Protein AF-A0AAD7LS46-F1 (afdb_monomer_lite)

Radius of gyration: 28.5 Å; chains: 1; bounding box: 53×19×77 Å

Structure (mmCIF, N/CA/C/O backbone):
data_AF-A0AAD7LS46-F1
#
_entry.id   AF-A0AAD7LS46-F1
#
loop_
_atom_site.group_PDB
_atom_site.id
_atom_site.type_symbol
_atom_site.label_atom_id
_atom_site.label_alt_id
_atom_site.label_comp_id
_atom_site.label_asym_id
_atom_site.label_entity_id
_atom_site.label_seq_id
_atom_site.pdbx_PDB_ins_code
_atom_site.Cartn_x
_atom_site.Cartn_y
_atom_site.Cartn_z
_atom_site.occupancy
_atom_site.B_iso_or_equiv
_atom_site.auth_seq_id
_atom_site.auth_comp_id
_atom_site.auth_asym_id
_atom_site.auth_atom_id
_atom_site.pdbx_PDB_model_num
ATOM 1 N N . MET A 1 1 ? -23.938 -6.425 43.362 1.00 55.03 1 MET A N 1
ATOM 2 C CA . MET A 1 1 ? -22.655 -6.937 42.820 1.00 55.03 1 MET A CA 1
ATOM 3 C C . MET A 1 1 ? -22.601 -6.916 41.284 1.00 55.03 1 MET A C 1
ATOM 5 O O . MET A 1 1 ? -21.560 -6.557 40.757 1.00 55.03 1 MET A O 1
ATOM 9 N N . ALA A 1 2 ? -23.705 -7.174 40.562 1.00 59.44 2 ALA A N 1
ATOM 10 C CA . ALA A 1 2 ? -23.754 -7.197 39.085 1.00 59.44 2 ALA A CA 1
ATOM 11 C C . ALA A 1 2 ? -23.435 -5.865 38.360 1.00 59.44 2 ALA A C 1
ATOM 13 O O . ALA A 1 2 ? -22.940 -5.863 37.239 1.00 59.44 2 ALA A O 1
ATOM 14 N N . ASN A 1 3 ? -23.690 -4.714 38.992 1.00 67.44 3 ASN A N 1
ATOM 15 C CA . ASN A 1 3 ? -23.429 -3.408 38.371 1.00 67.44 3 ASN A CA 1
ATOM 16 C C . ASN A 1 3 ? -21.925 -3.091 38.255 1.00 67.44 3 ASN A C 1
ATOM 18 O O . ASN A 1 3 ? -21.488 -2.468 37.292 1.00 67.44 3 ASN A O 1
ATOM 22 N N . ASN A 1 4 ? -21.118 -3.542 39.218 1.00 76.38 4 ASN A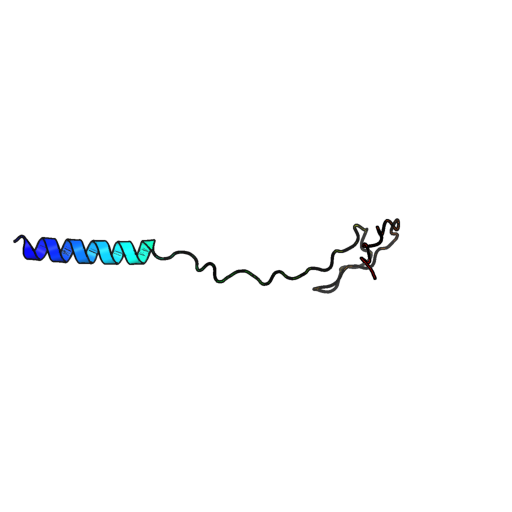 N 1
ATOM 23 C CA . ASN A 1 4 ? -19.681 -3.261 39.234 1.00 76.38 4 ASN A CA 1
ATOM 24 C C . ASN A 1 4 ? -18.931 -4.154 38.239 1.00 76.38 4 ASN A C 1
ATOM 26 O O . ASN A 1 4 ? -18.007 -3.686 37.579 1.00 76.38 4 ASN A O 1
ATOM 30 N N . SER A 1 5 ? -19.378 -5.405 38.077 1.00 79.75 5 SER A N 1
ATOM 31 C CA . SER A 1 5 ? -18.844 -6.305 37.054 1.00 79.75 5 SER A CA 1
ATOM 32 C C . SER A 1 5 ? -19.167 -5.803 35.649 1.00 79.75 5 SER A C 1
ATOM 34 O O . SER A 1 5 ? -18.272 -5.763 34.815 1.00 79.75 5 SER A O 1
ATOM 36 N N . LEU A 1 6 ? -20.394 -5.319 35.407 1.00 88.62 6 LEU A N 1
ATOM 37 C CA . LEU A 1 6 ? -20.787 -4.750 34.113 1.00 88.62 6 LEU A CA 1
ATOM 38 C C . LEU A 1 6 ? -19.890 -3.568 33.711 1.00 88.62 6 LEU A C 1
ATOM 40 O O . LEU A 1 6 ? -19.394 -3.513 32.588 1.00 88.62 6 LEU A O 1
ATOM 44 N N . ARG A 1 7 ? -19.639 -2.639 34.641 1.00 87.38 7 ARG A N 1
ATOM 45 C CA . ARG A 1 7 ? -18.767 -1.477 34.401 1.00 87.38 7 ARG A CA 1
ATOM 46 C C . ARG A 1 7 ? -17.342 -1.896 34.058 1.00 87.38 7 ARG A C 1
ATOM 48 O O . ARG A 1 7 ? -16.762 -1.356 33.123 1.00 87.38 7 ARG A O 1
ATOM 55 N N . TYR A 1 8 ? -16.802 -2.874 34.780 1.00 90.44 8 TYR A N 1
ATOM 56 C CA . TYR A 1 8 ? -15.458 -3.382 34.526 1.00 90.44 8 TYR A CA 1
ATOM 57 C C . TYR A 1 8 ? -15.349 -4.056 33.151 1.00 90.44 8 TYR A C 1
ATOM 59 O O . TYR A 1 8 ? -14.412 -3.783 32.403 1.00 90.44 8 TYR A O 1
ATOM 67 N N . THR A 1 9 ? -16.343 -4.866 32.774 1.00 92.38 9 THR A N 1
ATOM 68 C CA . THR A 1 9 ? -16.406 -5.504 31.453 1.00 92.38 9 THR A CA 1
ATOM 69 C C . THR A 1 9 ? -16.447 -4.476 30.321 1.00 92.38 9 THR A C 1
ATOM 71 O O . THR A 1 9 ? -15.729 -4.630 29.336 1.00 92.38 9 THR A O 1
ATOM 74 N N . LEU A 1 10 ? -17.230 -3.402 30.465 1.00 92.50 10 LEU A N 1
ATOM 75 C CA . LEU A 1 10 ? -17.300 -2.334 29.461 1.00 92.50 10 LEU A CA 1
ATOM 76 C C . LEU A 1 10 ? -15.966 -1.594 29.309 1.00 92.50 10 LEU A C 1
ATOM 78 O O . LEU A 1 10 ? -15.527 -1.359 28.185 1.00 92.50 10 LEU A O 1
ATOM 82 N N . VAL A 1 11 ? -15.298 -1.273 30.421 1.00 93.38 11 VAL A N 1
ATOM 83 C CA . VAL A 1 11 ? -13.981 -0.614 30.401 1.00 93.38 11 VAL A CA 1
ATOM 84 C C . VAL A 1 11 ? -12.936 -1.505 29.726 1.00 93.38 11 VAL A C 1
ATOM 86 O O . VAL A 1 11 ? -12.193 -1.027 28.870 1.00 93.38 11 VAL A O 1
ATOM 89 N N . ALA A 1 12 ? -12.913 -2.801 30.050 1.00 92.62 12 ALA A N 1
ATOM 90 C CA . ALA A 1 12 ? -11.993 -3.750 29.429 1.00 92.62 12 ALA A CA 1
ATOM 91 C C . ALA A 1 12 ? -12.209 -3.835 27.910 1.00 92.62 12 ALA A C 1
ATOM 93 O O . ALA A 1 12 ? -11.254 -3.699 27.146 1.00 92.62 12 ALA A O 1
ATOM 94 N N . LEU A 1 13 ? -13.461 -3.982 27.461 1.00 93.19 13 LEU A N 1
ATOM 95 C CA . LEU A 1 13 ? -13.796 -4.021 26.033 1.00 93.19 13 LEU A CA 1
ATOM 96 C C . LEU A 1 13 ? -13.376 -2.744 25.300 1.00 93.19 13 LEU A C 1
ATOM 98 O O . LEU A 1 13 ? -12.876 -2.821 24.180 1.00 93.19 13 LEU A O 1
ATOM 102 N N . PHE A 1 14 ? -13.534 -1.581 25.933 1.00 90.88 14 PHE A N 1
ATOM 103 C CA . PHE A 1 14 ? -13.170 -0.298 25.336 1.00 90.88 14 PHE A CA 1
ATOM 104 C C . PHE A 1 14 ? -11.654 -0.172 25.127 1.00 90.88 14 PHE A C 1
ATOM 106 O O . PHE A 1 14 ? -11.207 0.237 24.057 1.00 90.88 14 PHE A O 1
ATOM 113 N N . ILE A 1 15 ? -10.858 -0.596 26.113 1.00 90.88 15 ILE A N 1
ATOM 114 C CA . ILE A 1 15 ? -9.390 -0.611 26.017 1.00 90.88 15 ILE A CA 1
ATOM 115 C C . ILE A 1 15 ? -8.934 -1.582 24.922 1.00 90.88 15 ILE A C 1
ATOM 117 O O . ILE A 1 15 ? -8.119 -1.212 24.077 1.00 90.88 15 ILE A O 1
ATOM 121 N N . PHE A 1 16 ? -9.496 -2.795 24.883 1.00 88.56 16 PHE A N 1
ATOM 122 C CA . PHE A 1 16 ? -9.193 -3.756 23.821 1.00 88.56 16 PHE A CA 1
ATOM 123 C C . PHE A 1 16 ? -9.538 -3.195 22.440 1.00 88.56 16 PHE A C 1
ATOM 125 O O . PHE A 1 16 ? -8.714 -3.261 21.530 1.00 88.56 16 PHE A O 1
ATOM 132 N N . ALA A 1 17 ? -10.710 -2.580 22.284 1.00 86.94 17 ALA A N 1
ATOM 133 C CA . ALA A 1 17 ? -11.124 -1.990 21.018 1.00 86.94 17 ALA A CA 1
ATOM 134 C C . ALA A 1 17 ? -10.182 -0.870 20.552 1.00 86.94 17 ALA A C 1
ATOM 136 O O . ALA A 1 17 ? -9.898 -0.802 19.359 1.00 86.94 17 ALA A O 1
ATOM 137 N N . MET A 1 18 ? -9.660 -0.029 21.455 1.00 85.00 18 MET A N 1
ATOM 138 C CA . MET A 1 18 ? -8.682 1.008 21.097 1.00 85.00 18 MET A CA 1
ATOM 139 C C . MET A 1 18 ? -7.358 0.422 20.606 1.00 85.00 18 MET A C 1
ATOM 141 O O . MET A 1 18 ? -6.823 0.893 19.605 1.00 85.00 18 MET A O 1
ATOM 145 N N . VAL A 1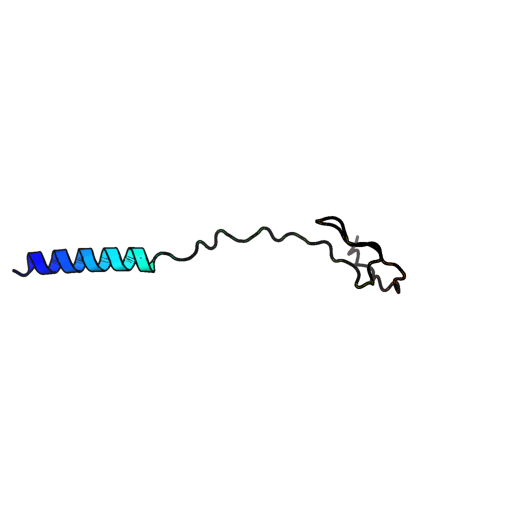 19 ? -6.845 -0.610 21.284 1.00 83.94 19 VAL A N 1
ATOM 146 C CA . VAL A 1 19 ? -5.582 -1.265 20.904 1.00 83.94 19 VAL A CA 1
ATOM 147 C C . VAL A 1 19 ? -5.734 -1.987 19.563 1.00 83.94 19 VAL A C 1
ATOM 149 O O . VAL A 1 19 ? -4.899 -1.827 18.678 1.00 83.94 19 VAL A O 1
ATOM 152 N N . PHE A 1 20 ? -6.832 -2.721 19.369 1.00 77.31 20 PHE A N 1
ATOM 153 C CA . PHE A 1 20 ? -7.102 -3.437 18.118 1.00 77.31 20 PHE A CA 1
ATOM 154 C C . PHE A 1 20 ? -7.541 -2.520 16.962 1.00 77.31 20 PHE A C 1
ATOM 156 O O . PHE A 1 20 ? -7.367 -2.885 15.801 1.00 77.31 20 PHE A O 1
ATOM 163 N N . SER A 1 21 ? -8.082 -1.328 17.243 1.00 69.12 21 SER A N 1
ATOM 164 C CA . SER A 1 21 ? -8.469 -0.344 16.216 1.00 69.12 21 SER A CA 1
ATOM 165 C C . SER A 1 21 ? -7.312 0.517 15.719 1.00 69.12 21 SER A C 1
ATOM 167 O O . SER A 1 21 ? -7.545 1.392 14.883 1.00 69.12 21 SER A O 1
ATOM 169 N N . GLN A 1 22 ? -6.070 0.263 16.146 1.00 66.12 22 GLN A N 1
ATOM 170 C CA . GLN A 1 22 ? -4.884 0.782 15.462 1.00 66.12 22 GLN A CA 1
ATOM 171 C C . GLN A 1 22 ? -4.716 0.079 14.106 1.00 66.12 22 GLN A C 1
ATOM 173 O O . GLN A 1 22 ? -3.738 -0.618 13.846 1.00 66.12 22 GLN A O 1
ATOM 178 N N . LYS A 1 23 ? -5.702 0.244 13.217 1.00 67.06 23 LYS A N 1
ATOM 179 C CA . LYS A 1 23 ? -5.520 -0.045 11.804 1.00 67.06 23 LYS A CA 1
ATOM 180 C C . LYS A 1 23 ? -4.451 0.916 11.293 1.00 67.06 23 LYS A C 1
ATOM 182 O O . LYS A 1 23 ? -4.563 2.118 11.551 1.00 67.06 23 LYS A O 1
ATOM 187 N N . PRO A 1 24 ? -3.433 0.424 10.574 1.00 62.16 24 PRO A N 1
ATOM 188 C CA . PRO A 1 24 ? -2.537 1.312 9.862 1.00 62.16 24 PRO A CA 1
ATOM 189 C C . PRO A 1 24 ? -3.392 2.195 8.949 1.00 62.16 24 PRO A C 1
ATOM 191 O O . PRO A 1 24 ? -4.256 1.706 8.222 1.00 62.16 24 PRO A O 1
ATOM 194 N N . SER A 1 25 ? -3.212 3.508 9.063 1.00 60.81 25 SER A N 1
ATOM 195 C CA . SER A 1 25 ? -3.895 4.467 8.205 1.00 60.81 25 SER A CA 1
ATOM 196 C C . SER A 1 25 ? -3.472 4.209 6.758 1.00 60.81 25 SER A C 1
ATOM 198 O O . SER A 1 25 ? -2.316 4.431 6.402 1.00 60.81 25 SER A O 1
ATOM 200 N N . ASP A 1 26 ? -4.407 3.762 5.919 1.00 56.16 26 ASP A N 1
ATOM 201 C CA . ASP A 1 26 ? -4.214 3.581 4.470 1.00 56.16 26 ASP A CA 1
ATOM 202 C C . ASP A 1 26 ? -4.010 4.930 3.737 1.00 56.16 26 ASP A C 1
ATOM 204 O O . ASP A 1 26 ? -3.839 4.991 2.527 1.00 56.16 26 ASP A O 1
ATOM 208 N N . ALA A 1 27 ? -3.989 6.054 4.467 1.00 56.38 27 ALA A N 1
ATOM 209 C CA . ALA A 1 27 ? -3.696 7.375 3.916 1.00 56.38 27 ALA A CA 1
ATOM 210 C C . ALA A 1 27 ? -2.202 7.596 3.607 1.00 56.38 27 ALA A C 1
ATOM 212 O O . ALA A 1 27 ? -1.839 8.626 3.044 1.00 56.38 27 ALA A O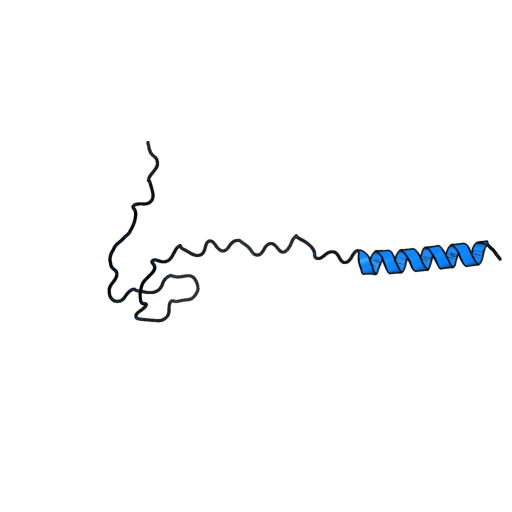 1
ATOM 213 N N . ALA A 1 28 ? -1.329 6.643 3.937 1.00 57.44 28 ALA A N 1
ATOM 214 C CA . ALA A 1 28 ? 0.069 6.654 3.522 1.00 57.44 28 ALA A CA 1
ATOM 215 C C . ALA A 1 28 ? 0.258 5.860 2.223 1.00 57.44 28 ALA A C 1
ATOM 217 O O . ALA A 1 28 ? 1.087 4.954 2.157 1.00 57.44 28 ALA A O 1
ATOM 218 N N . ARG A 1 29 ? -0.488 6.192 1.163 1.00 56.41 29 ARG A N 1
ATOM 219 C CA . ARG A 1 29 ? -0.037 5.821 -0.181 1.00 56.41 29 ARG A CA 1
ATOM 220 C C . ARG A 1 29 ? 1.175 6.716 -0.460 1.00 56.41 29 ARG A C 1
ATOM 222 O O . ARG A 1 29 ? 0.979 7.927 -0.585 1.00 56.41 29 ARG A O 1
ATOM 229 N N . PRO A 1 30 ? 2.421 6.198 -0.504 1.00 59.41 30 PRO A N 1
ATOM 230 C CA . PRO A 1 30 ? 3.521 7.018 -0.989 1.00 59.41 30 PRO A CA 1
ATOM 231 C C . PRO A 1 30 ? 3.113 7.507 -2.383 1.00 59.41 30 PRO A C 1
ATOM 233 O O . PRO A 1 30 ? 2.512 6.718 -3.127 1.00 59.41 30 PRO A O 1
ATOM 236 N N . PRO A 1 31 ? 3.359 8.784 -2.736 1.00 59.12 31 PRO A N 1
ATOM 237 C CA . PRO A 1 31 ? 3.079 9.238 -4.086 1.00 59.12 31 PRO A CA 1
ATOM 238 C C . PRO A 1 31 ? 3.733 8.232 -5.024 1.00 59.12 31 PRO A C 1
ATOM 240 O O . PRO A 1 31 ? 4.884 7.835 -4.808 1.00 59.12 31 PRO A O 1
ATOM 243 N N . ILE A 1 32 ? 2.967 7.750 -6.002 1.00 58.56 32 ILE A N 1
ATOM 244 C CA . ILE A 1 32 ? 3.517 6.972 -7.101 1.00 58.56 32 ILE A CA 1
ATOM 245 C C . ILE A 1 32 ? 4.496 7.937 -7.754 1.00 58.56 32 ILE A C 1
ATOM 247 O O . ILE A 1 32 ? 4.101 8.813 -8.514 1.00 58.56 32 ILE A O 1
ATOM 251 N N . VAL A 1 33 ? 5.764 7.868 -7.352 1.00 58.50 33 VAL A N 1
ATOM 252 C CA . VAL A 1 33 ? 6.835 8.535 -8.066 1.00 58.50 33 VAL A CA 1
ATOM 253 C C . VAL A 1 33 ? 6.799 7.832 -9.405 1.00 58.50 33 VAL A C 1
ATOM 255 O O . VAL A 1 33 ? 7.192 6.665 -9.481 1.00 58.50 33 VAL A O 1
ATOM 258 N N . GLU A 1 34 ? 6.236 8.490 -10.418 1.00 57.91 34 GLU A N 1
ATOM 259 C CA . GLU A 1 34 ? 6.435 8.141 -11.818 1.00 57.91 34 GLU A CA 1
ATOM 260 C C . GLU A 1 34 ? 7.940 8.198 -12.046 1.00 57.91 34 GLU A C 1
ATOM 262 O O . GLU A 1 34 ? 8.525 9.217 -12.407 1.00 57.91 34 GLU A O 1
ATOM 267 N N . ARG A 1 35 ? 8.611 7.103 -11.688 1.00 59.25 35 ARG A N 1
ATOM 268 C CA . ARG A 1 35 ? 10.014 6.925 -11.985 1.00 59.25 35 ARG A CA 1
ATOM 269 C C . ARG A 1 35 ? 10.051 6.839 -13.504 1.00 59.25 35 ARG A C 1
ATOM 271 O O . ARG A 1 35 ? 9.338 5.994 -14.053 1.00 59.25 35 ARG A O 1
ATOM 278 N N . PRO A 1 36 ? 10.819 7.704 -14.179 1.00 65.06 36 PRO A N 1
ATOM 279 C CA . PRO A 1 36 ? 10.954 7.609 -15.619 1.00 65.06 36 PRO A CA 1
ATOM 280 C C . PRO A 1 36 ? 11.359 6.176 -15.968 1.00 65.06 36 PRO A C 1
ATOM 282 O O . PRO A 1 36 ? 12.236 5.597 -15.320 1.00 65.06 36 PRO A O 1
ATOM 285 N N . ILE A 1 37 ? 10.673 5.583 -16.948 1.00 72.38 37 ILE A N 1
ATOM 286 C CA . ILE A 1 37 ? 11.015 4.257 -17.458 1.00 72.38 37 ILE A CA 1
ATOM 287 C C . ILE A 1 37 ? 12.408 4.389 -18.076 1.00 72.38 37 ILE A C 1
ATOM 289 O O . ILE A 1 37 ? 12.572 4.998 -19.132 1.00 72.38 37 ILE A O 1
ATOM 293 N N . CYS A 1 38 ? 13.425 3.885 -17.379 1.00 73.00 38 CYS A N 1
ATOM 294 C CA . CYS A 1 38 ? 14.799 3.964 -17.853 1.00 73.00 38 CYS A CA 1
ATOM 295 C C . CYS A 1 38 ? 15.086 2.835 -18.847 1.00 73.00 38 CYS A C 1
ATOM 297 O O . CYS A 1 38 ? 14.652 1.702 -18.618 1.00 73.00 38 CYS A O 1
ATOM 299 N N . PRO A 1 39 ? 15.848 3.105 -19.922 1.0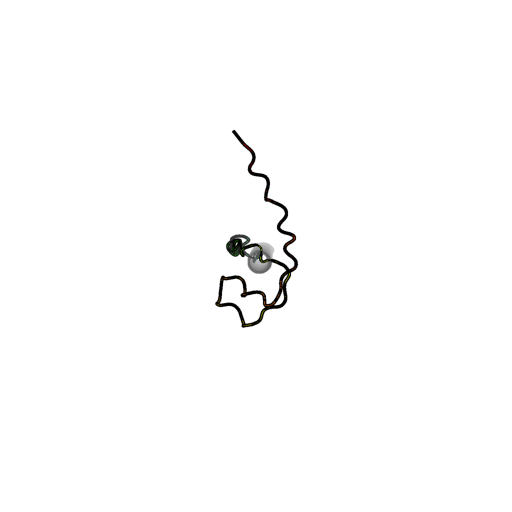0 73.50 39 PRO A N 1
ATOM 300 C CA . PRO A 1 39 ? 16.290 2.052 -20.822 1.00 73.50 39 PRO A CA 1
ATOM 301 C C . PRO A 1 39 ? 17.153 1.043 -20.058 1.00 73.50 39 PRO A C 1
ATOM 303 O O . PRO A 1 39 ? 17.994 1.421 -19.238 1.00 73.50 39 PRO A O 1
ATOM 306 N N . ALA A 1 40 ? 16.962 -0.244 -20.341 1.00 75.88 40 ALA A N 1
ATOM 307 C CA . ALA A 1 40 ? 17.830 -1.291 -19.822 1.00 75.88 40 ALA A CA 1
ATOM 308 C C . ALA A 1 40 ? 19.198 -1.186 -20.514 1.00 75.88 40 ALA A C 1
ATOM 310 O O . ALA A 1 40 ? 19.351 -1.575 -21.670 1.00 75.88 40 ALA A O 1
ATOM 311 N N . CYS A 1 41 ? 20.186 -0.604 -19.834 1.00 74.62 41 CYS A N 1
ATOM 312 C CA . CYS A 1 41 ? 21.520 -0.402 -20.390 1.00 74.62 41 CYS A CA 1
ATOM 313 C C . CYS A 1 41 ? 22.601 -0.381 -19.302 1.00 74.62 41 CYS A C 1
ATOM 315 O O . CYS A 1 41 ? 22.324 -0.189 -18.118 1.00 74.62 41 CYS A O 1
ATOM 317 N N . VAL A 1 42 ? 23.859 -0.547 -19.717 1.00 81.25 42 VAL A N 1
ATOM 318 C CA . VAL A 1 42 ? 25.016 -0.386 -18.829 1.00 81.25 42 VAL A CA 1
ATOM 319 C C . VAL A 1 42 ? 25.299 1.106 -18.628 1.00 81.2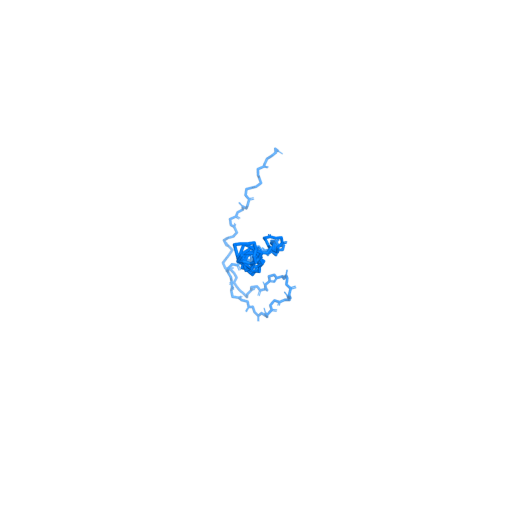5 42 VAL A C 1
ATOM 321 O O . VAL A 1 42 ? 25.616 1.818 -19.586 1.00 81.25 42 VAL A O 1
ATOM 324 N N . CYS A 1 43 ? 25.190 1.572 -17.381 1.00 81.62 43 CYS A N 1
ATOM 325 C CA . CYS A 1 43 ? 25.485 2.948 -16.981 1.00 81.62 43 CYS A CA 1
ATOM 326 C C . CYS A 1 43 ? 26.998 3.205 -16.938 1.00 81.62 43 CYS A C 1
ATOM 328 O O . CYS A 1 43 ? 27.717 2.488 -16.245 1.00 81.62 43 CYS A O 1
ATOM 330 N N . CYS A 1 44 ? 27.478 4.269 -17.590 1.00 80.69 44 CYS A N 1
ATOM 331 C CA . CYS A 1 44 ? 28.892 4.672 -17.466 1.00 80.69 44 CYS A CA 1
ATOM 332 C C . CYS A 1 44 ? 29.189 5.377 -16.156 1.00 80.69 44 CYS A C 1
ATOM 334 O O . CYS A 1 44 ? 30.300 5.331 -15.638 1.00 80.69 44 CYS A O 1
ATOM 336 N N . THR A 1 45 ? 28.191 6.105 -15.673 1.00 82.00 45 THR A N 1
ATOM 337 C CA . THR A 1 45 ? 28.272 6.951 -14.497 1.00 82.00 45 THR A CA 1
ATOM 338 C C . THR A 1 45 ? 27.009 6.764 -13.665 1.00 82.00 45 THR A C 1
ATOM 340 O O . THR A 1 45 ? 25.937 6.490 -14.221 1.00 82.00 45 THR A O 1
ATOM 343 N N . PRO A 1 46 ? 27.116 6.884 -12.331 1.00 76.25 46 PRO A N 1
ATOM 344 C CA . PRO A 1 46 ? 25.957 6.780 -11.460 1.00 76.25 46 PRO A CA 1
ATOM 345 C C . PRO A 1 46 ? 24.941 7.890 -11.792 1.00 76.25 46 PRO A C 1
ATOM 347 O O . PRO A 1 46 ? 25.346 9.038 -12.001 1.00 76.25 46 PRO A O 1
ATOM 350 N N . PRO A 1 47 ? 23.634 7.573 -11.869 1.00 70.88 47 PRO A N 1
ATOM 351 C CA . PRO A 1 47 ? 22.616 8.567 -12.179 1.00 70.88 47 PRO A CA 1
ATOM 352 C C . PRO A 1 47 ? 22.432 9.582 -11.038 1.00 70.88 47 PRO A C 1
ATOM 354 O O . PRO A 1 47 ? 22.483 9.202 -9.865 1.00 70.88 47 PRO A O 1
ATOM 357 N N . PRO A 1 48 ? 22.139 10.855 -11.361 1.00 74.50 48 PRO A N 1
ATOM 358 C CA . PRO A 1 48 ? 21.603 11.802 -10.391 1.00 74.50 48 PRO A CA 1
ATOM 359 C C . PRO A 1 48 ? 20.260 11.312 -9.820 1.00 74.50 48 PRO A C 1
ATOM 361 O O . PRO A 1 48 ? 19.490 10.654 -10.534 1.00 74.50 48 PRO A O 1
ATOM 364 N N . PRO A 1 49 ? 19.927 11.665 -8.564 1.00 74.44 49 PRO A N 1
ATOM 365 C CA . PRO A 1 49 ? 18.666 11.270 -7.946 1.00 74.44 49 PRO A CA 1
ATOM 366 C C . PRO A 1 49 ? 17.476 11.758 -8.784 1.00 74.44 49 PRO A C 1
ATOM 368 O O . PRO A 1 49 ? 17.357 12.943 -9.079 1.00 74.44 49 PRO A O 1
ATOM 371 N N . GLY A 1 50 ? 16.599 10.829 -9.172 1.00 73.12 50 GLY A N 1
ATOM 372 C CA . GLY A 1 50 ? 15.397 11.126 -9.961 1.00 73.12 50 GLY A CA 1
ATOM 373 C C . GLY A 1 50 ? 15.577 11.110 -11.485 1.00 73.12 50 GLY A C 1
ATOM 374 O O . GLY A 1 50 ? 14.634 11.445 -12.193 1.00 73.12 50 GLY A O 1
ATOM 375 N N . SER A 1 51 ? 16.738 10.701 -12.007 1.00 77.62 51 SER A N 1
ATOM 376 C CA . SER A 1 51 ? 16.995 10.634 -13.455 1.00 77.62 51 SER A CA 1
ATOM 377 C C . SER A 1 51 ? 17.614 9.301 -13.885 1.00 77.62 51 SER A C 1
ATOM 379 O O . SER A 1 51 ? 18.166 8.566 -13.067 1.00 77.62 51 SER A O 1
ATOM 381 N N . CYS A 1 52 ? 17.514 8.976 -15.174 1.00 79.25 52 CYS A N 1
ATOM 382 C CA . CYS A 1 52 ? 18.161 7.795 -15.744 1.00 79.25 52 CYS A CA 1
ATOM 383 C C . CYS A 1 52 ? 19.652 8.053 -16.003 1.00 79.25 52 CYS A C 1
ATOM 385 O O . CYS A 1 52 ? 20.067 9.178 -16.283 1.00 79.25 52 CYS A O 1
ATOM 387 N N . CYS A 1 53 ? 20.469 7.002 -15.923 1.00 82.19 53 CYS A N 1
ATOM 388 C CA . CYS A 1 53 ? 21.903 7.102 -16.180 1.00 82.19 53 CYS A CA 1
ATOM 389 C C . CYS A 1 53 ? 22.201 7.241 -17.681 1.00 82.19 53 CYS A C 1
ATOM 391 O O . CYS A 1 53 ? 21.387 6.877 -18.532 1.00 82.19 53 CYS A O 1
ATOM 393 N N . LYS A 1 54 ? 23.403 7.724 -18.016 1.00 81.75 54 LYS A N 1
ATOM 394 C CA . LYS A 1 54 ? 23.881 7.737 -19.402 1.00 81.75 54 LYS A CA 1
ATOM 395 C C . LYS A 1 54 ? 24.456 6.365 -19.766 1.00 81.75 54 LYS A C 1
ATOM 397 O O . LYS A 1 54 ? 25.382 5.884 -19.109 1.00 81.75 54 LYS A O 1
ATOM 402 N N . CYS A 1 55 ? 23.903 5.752 -20.808 1.00 82.75 55 CYS A N 1
ATOM 403 C CA . CYS A 1 55 ? 24.333 4.448 -21.309 1.00 82.75 55 CYS A CA 1
ATOM 404 C C . CYS A 1 55 ? 25.671 4.546 -22.069 1.00 82.75 55 CYS A C 1
ATOM 406 O O . CYS A 1 55 ? 25.864 5.492 -22.833 1.00 82.75 55 CYS A O 1
ATOM 408 N N . CYS A 1 56 ? 26.570 3.567 -21.906 1.00 77.19 56 CYS A N 1
ATOM 409 C CA . CYS A 1 56 ? 27.877 3.557 -22.596 1.00 77.19 56 CYS A CA 1
ATOM 410 C C . CYS A 1 56 ? 27.828 3.061 -24.036 1.00 77.19 56 CYS A C 1
ATOM 412 O O . CYS A 1 56 ? 28.595 3.518 -24.876 1.00 77.19 56 CYS A O 1
ATOM 414 N N . ALA A 1 57 ? 26.939 2.111 -24.302 1.00 67.94 57 ALA A N 1
ATOM 415 C CA . ALA A 1 57 ? 26.683 1.537 -25.612 1.00 67.94 57 ALA A CA 1
ATOM 416 C C . ALA A 1 57 ? 25.316 0.851 -25.525 1.00 67.94 57 ALA A C 1
ATOM 418 O O . ALA A 1 57 ? 25.212 -0.259 -25.009 1.00 67.94 57 ALA A O 1
ATOM 419 N N . SER A 1 58 ? 24.248 1.538 -25.928 1.00 57.66 58 SER A N 1
ATOM 420 C CA . SER A 1 58 ? 22.916 0.924 -25.976 1.00 57.66 58 SER A CA 1
ATOM 421 C C . SER A 1 58 ? 22.697 0.266 -27.337 1.00 57.66 58 SER A C 1
ATOM 423 O O . SER A 1 58 ? 22.835 0.959 -28.345 1.00 57.66 58 SER A O 1
ATOM 425 N N . PRO A 1 59 ? 22.265 -1.006 -27.413 1.00 52.22 59 PRO A N 1
ATOM 426 C CA . PRO A 1 59 ? 21.389 -1.420 -28.497 1.00 52.22 59 PRO A CA 1
ATOM 427 C C . PRO A 1 59 ? 20.103 -0.596 -28.357 1.00 52.22 59 PRO A C 1
ATOM 429 O O . PRO A 1 59 ? 19.447 -0.617 -27.314 1.00 52.22 59 PRO A O 1
ATOM 432 N N . ILE A 1 60 ? 19.788 0.209 -29.366 1.00 53.25 60 ILE A N 1
ATOM 433 C CA . ILE A 1 60 ? 18.551 0.986 -29.406 1.00 53.25 60 ILE A CA 1
ATOM 434 C C . ILE A 1 60 ? 17.425 0.011 -29.764 1.00 53.25 60 ILE A C 1
ATOM 436 O O . ILE A 1 60 ? 17.206 -0.274 -30.931 1.00 53.25 60 ILE A O 1
ATOM 440 N N . GLU A 1 61 ? 16.713 -0.494 -28.762 1.00 52.19 61 GLU A N 1
ATOM 441 C CA . GLU A 1 61 ? 15.370 -1.072 -28.920 1.00 52.19 61 GLU A CA 1
ATOM 442 C C . GLU A 1 61 ? 14.381 -0.140 -28.207 1.00 52.19 61 GLU A C 1
ATOM 444 O O . GLU A 1 61 ? 13.677 -0.503 -27.266 1.00 52.19 61 GLU A O 1
ATOM 449 N N . THR A 1 62 ? 14.359 1.134 -28.609 1.00 53.62 62 THR A N 1
ATOM 450 C CA . THR A 1 62 ? 13.191 1.975 -28.341 1.00 53.62 62 THR A CA 1
ATOM 451 C C . THR A 1 62 ? 12.060 1.458 -29.215 1.00 53.62 62 THR A C 1
ATOM 453 O O . THR A 1 62 ? 11.955 1.840 -30.379 1.00 53.62 62 THR A O 1
ATOM 456 N N . GLN A 1 63 ? 11.206 0.600 -28.654 1.00 49.56 63 GLN A N 1
ATOM 457 C CA . GLN A 1 63 ? 9.837 0.476 -29.145 1.00 49.56 63 GLN A CA 1
ATOM 458 C C . GLN A 1 63 ? 9.253 1.896 -29.167 1.00 49.56 63 GLN A C 1
ATOM 460 O O . GLN A 1 63 ? 9.253 2.552 -28.117 1.00 49.56 63 GLN A 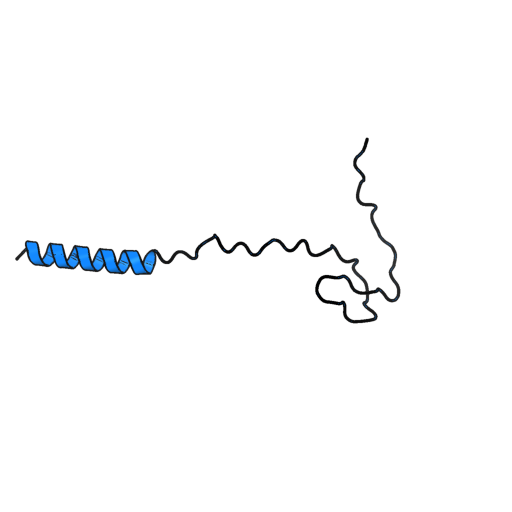O 1
ATOM 465 N N . PRO A 1 64 ? 8.818 2.429 -30.323 1.00 45.03 64 PRO A N 1
ATOM 466 C CA . PRO A 1 64 ? 8.146 3.713 -30.337 1.00 45.03 64 PRO A CA 1
ATOM 467 C C . PRO A 1 64 ? 6.868 3.551 -29.521 1.00 45.03 64 PRO A C 1
ATOM 469 O O . PRO A 1 64 ? 5.981 2.768 -29.864 1.00 45.03 64 PRO A O 1
ATOM 472 N N . LEU A 1 65 ? 6.809 4.268 -28.401 1.00 48.28 65 LEU A N 1
ATOM 473 C CA . LEU A 1 65 ? 5.593 4.441 -27.629 1.00 48.28 65 LEU A CA 1
ATOM 474 C C . LEU A 1 65 ? 4.556 4.986 -28.608 1.00 48.28 65 LEU A C 1
ATOM 476 O O . LEU A 1 65 ? 4.731 6.071 -29.160 1.00 48.28 65 LEU A O 1
ATOM 480 N N . ASN A 1 66 ? 3.552 4.157 -28.888 1.00 45.22 66 ASN A N 1
ATOM 481 C CA . ASN A 1 66 ? 2.394 4.468 -29.705 1.00 45.22 66 ASN A CA 1
ATOM 482 C C . ASN A 1 66 ? 1.912 5.896 -29.411 1.00 45.22 66 ASN A C 1
ATOM 484 O O . ASN A 1 66 ? 1.237 6.128 -28.410 1.00 45.22 66 ASN A O 1
ATOM 488 N N . TYR A 1 67 ? 2.226 6.844 -30.295 1.00 46.12 67 TYR A N 1
ATOM 489 C CA . TYR A 1 67 ? 1.426 8.051 -30.423 1.00 46.12 67 TYR A CA 1
ATOM 490 C C . TYR A 1 67 ? 0.105 7.614 -31.053 1.00 46.12 67 TYR A C 1
ATOM 492 O O . TYR A 1 67 ? -0.034 7.497 -32.268 1.00 46.12 67 TYR A O 1
ATOM 500 N N . HIS A 1 68 ? -0.854 7.307 -30.188 1.00 50.66 68 HIS A N 1
ATOM 501 C CA . HIS A 1 68 ? -2.264 7.288 -30.529 1.00 50.66 68 HIS A CA 1
ATOM 502 C C . HIS A 1 68 ? -2.685 8.741 -30.824 1.00 50.66 68 HIS A C 1
ATOM 504 O O . HIS A 1 68 ? -2.901 9.511 -29.894 1.00 50.66 68 HIS A O 1
ATOM 510 N N . THR A 1 69 ? -2.610 9.100 -32.115 1.00 44.50 69 THR A N 1
ATOM 511 C CA . THR A 1 69 ? -3.565 9.849 -32.982 1.00 44.50 69 THR A CA 1
ATOM 512 C C . THR A 1 69 ? -4.564 10.835 -32.349 1.00 44.50 69 THR A C 1
ATOM 514 O O . THR A 1 69 ? -5.043 10.580 -31.246 1.00 44.50 69 THR A O 1
ATOM 517 N N . PRO A 1 70 ? -5.002 11.906 -33.051 1.00 52.06 70 PRO A N 1
ATOM 518 C CA . PRO A 1 70 ? -5.252 12.003 -34.507 1.00 52.06 70 PRO A CA 1
ATOM 519 C C . PRO A 1 70 ? -4.221 12.770 -35.343 1.00 52.06 70 PRO A C 1
ATOM 521 O O . PRO A 1 70 ? -3.652 13.765 -34.847 1.00 52.06 70 PRO A O 1
#

pLDDT: mean 70.07, std 14.4, range [44.5, 93.38]

Foldseek 3Di:
DVVVVVVVVVVVVVVVCVVVPPDPPPVPPPPPLPQPPEDPADAPDDDDPSDHGDHPDDPPPPPPPDPPDD

Secondary structure (DSSP, 8-state):
-HHHHHHHHHHHHHHHHHHHT----TT------------S--BSSPPPTTSPPPBSS-------------

Organism: Quillaja saponaria (NCBI:txid32244)

Sequence (70 aa):
MANNSLRYTLVALFIFAMVFSQKPSDAARPPIVERPICPACVCCTPPPPGSCCKCCASPIETQPLNYHTP